Protein AF-A0A8J5W595-F1 (afdb_monomer_lite)

InterPro domains:
  IPR002782 Mut7-C RNAse domain [PF01927] (51-133)
  IPR052408 Exonuclease MUT-7-like [PTHR47765] (46-139)

Secondary structure (DSSP, 8-state):
-------------PPPHHHHHHHHHHHHHHHGGGTTHHHHHHTS-HHHHHHHHHH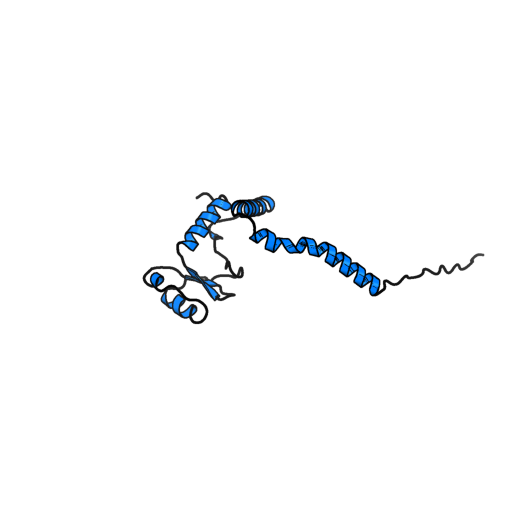HHHHHT----GGGTT-S-TTTS-PBPSSPBPHHHHHHHHTTT-PPPGGGTTS---EEEBTTT--EEESSHHHHHHHHHHHHHTT---

pLDDT: mean 81.32, std 14.79, range [40.75, 96.25]

Structure (mmCIF, N/CA/C/O backbone):
data_AF-A0A8J5W595-F1
#
_entry.id   AF-A0A8J5W595-F1
#
loop_
_atom_site.group_PDB
_atom_site.id
_atom_site.type_symbol
_atom_site.label_atom_id
_atom_site.label_alt_id
_atom_site.label_comp_id
_atom_site.label_asym_id
_atom_site.label_entity_id
_atom_site.label_seq_id
_atom_site.pdbx_PDB_ins_code
_atom_site.Cartn_x
_atom_site.Cartn_y
_atom_site.Cartn_z
_atom_site.occupancy
_atom_site.B_iso_or_equiv
_atom_site.auth_seq_id
_atom_site.auth_comp_id
_atom_site.auth_asym_id
_atom_site.auth_atom_id
_atom_site.pdbx_PDB_model_num
ATOM 1 N N . MET A 1 1 ? -45.145 -55.032 52.899 1.00 40.75 1 MET A N 1
ATOM 2 C CA . MET A 1 1 ? -44.576 -55.388 51.580 1.00 40.75 1 MET A CA 1
ATOM 3 C C . MET A 1 1 ? -45.647 -55.014 50.556 1.00 40.75 1 MET A C 1
ATOM 5 O O . MET A 1 1 ? -46.626 -55.731 50.478 1.00 40.75 1 MET A O 1
ATOM 9 N N . SER A 1 2 ? -45.742 -53.772 50.057 1.00 49.19 2 SER A N 1
ATOM 10 C CA . SER A 1 2 ? -44.852 -53.054 49.109 1.00 49.19 2 SER A CA 1
ATOM 11 C C . SER A 1 2 ? -44.561 -53.914 47.868 1.00 49.19 2 SER A C 1
ATOM 13 O O . SER A 1 2 ? -44.064 -55.016 48.052 1.00 49.19 2 SER A O 1
ATOM 15 N N . LEU A 1 3 ? -44.848 -53.534 46.617 1.00 43.88 3 LEU A N 1
ATOM 16 C CA . LEU A 1 3 ? -44.861 -52.212 45.973 1.00 43.88 3 LEU A CA 1
ATOM 17 C C . LEU A 1 3 ? -45.899 -52.169 44.828 1.00 43.88 3 LEU A C 1
ATOM 19 O O . LEU A 1 3 ? -46.056 -53.149 44.105 1.00 43.88 3 LEU A O 1
ATOM 23 N N . ALA A 1 4 ? -46.553 -51.020 44.632 1.00 49.50 4 ALA A N 1
ATOM 24 C CA . ALA A 1 4 ? -47.290 -50.698 43.410 1.00 49.50 4 ALA A CA 1
ATOM 25 C C . ALA A 1 4 ? -46.309 -50.140 42.365 1.00 49.50 4 ALA A C 1
ATOM 27 O O . ALA A 1 4 ? -45.645 -49.134 42.614 1.00 49.50 4 ALA A O 1
ATOM 28 N N . SER A 1 5 ? -46.204 -50.790 41.206 1.00 48.66 5 SER A N 1
ATOM 29 C CA . SER A 1 5 ? -45.383 -50.320 40.088 1.00 48.66 5 SER A CA 1
ATOM 30 C C . SER A 1 5 ? -46.159 -49.290 39.270 1.00 48.66 5 SER A C 1
ATOM 32 O O . SER A 1 5 ? -46.962 -49.638 38.409 1.00 48.66 5 SER A O 1
ATOM 34 N N . GLY A 1 6 ? -45.920 -48.011 39.556 1.00 49.16 6 GLY A N 1
ATOM 35 C CA . GLY A 1 6 ? -46.294 -46.914 38.671 1.00 49.16 6 GLY A CA 1
ATOM 36 C C . GLY A 1 6 ? -45.300 -46.825 37.518 1.00 49.16 6 GLY A C 1
ATOM 37 O O . GLY A 1 6 ? -44.138 -46.488 37.731 1.00 49.16 6 GLY A O 1
ATOM 38 N N . VAL A 1 7 ? -45.749 -47.124 36.301 1.00 49.56 7 VAL A N 1
ATOM 39 C CA . VAL A 1 7 ? -45.024 -46.765 35.079 1.00 49.56 7 VAL A CA 1
ATOM 40 C C . VAL A 1 7 ? -45.573 -45.415 34.640 1.00 49.56 7 VAL A C 1
ATOM 42 O O . VAL A 1 7 ? -46.649 -45.328 34.057 1.00 49.56 7 VAL A O 1
ATOM 45 N N . GLY A 1 8 ? -44.858 -44.348 34.997 1.00 43.94 8 GLY A N 1
ATOM 46 C CA . GLY A 1 8 ? -45.083 -43.030 34.423 1.00 43.94 8 GLY A CA 1
ATOM 47 C C . GLY A 1 8 ? -44.670 -43.064 32.957 1.00 43.94 8 GLY A C 1
ATOM 48 O O . GLY A 1 8 ? -43.488 -43.190 32.647 1.00 43.94 8 GLY A O 1
ATOM 49 N N . SER A 1 9 ? -45.645 -42.982 32.058 1.00 44.78 9 SER A N 1
ATOM 50 C CA . SER A 1 9 ? -45.429 -42.734 30.638 1.00 44.78 9 SER A CA 1
ATOM 51 C C . SER A 1 9 ? -44.958 -41.290 30.463 1.00 44.78 9 SER A C 1
ATOM 53 O O . SER A 1 9 ? -45.769 -40.383 30.284 1.00 44.78 9 SER A O 1
ATOM 55 N N . GLY A 1 10 ? -43.649 -41.067 30.576 1.00 45.84 10 GLY A N 1
ATOM 56 C CA . GLY A 1 10 ? -43.024 -39.861 30.051 1.00 45.84 10 GLY A CA 1
ATOM 57 C C . GLY A 1 10 ? -43.130 -39.912 28.533 1.00 45.84 10 GLY A C 1
ATOM 58 O O . GLY A 1 10 ? -42.454 -40.715 27.896 1.00 45.84 10 GLY A O 1
ATOM 59 N N . SER A 1 11 ? -44.036 -39.121 27.966 1.00 47.69 11 SER A N 1
ATOM 60 C CA . SER A 1 11 ? -44.067 -38.840 26.538 1.00 47.69 11 SER A CA 1
ATOM 61 C C . SER A 1 11 ? -42.781 -38.102 26.186 1.00 47.69 11 SER A C 1
ATOM 63 O O . SER A 1 11 ? -42.632 -36.924 26.505 1.00 47.69 11 SER A O 1
ATOM 65 N N . ASP A 1 12 ? -41.841 -38.816 25.577 1.00 53.62 12 ASP A N 1
ATOM 66 C CA . ASP A 1 12 ? -40.733 -38.210 24.852 1.00 53.62 12 ASP A CA 1
ATOM 67 C C . ASP A 1 12 ? -41.355 -37.516 23.631 1.00 53.62 12 ASP A C 1
ATOM 69 O O . ASP A 1 12 ? -41.595 -38.136 22.592 1.00 53.62 12 ASP A O 1
ATOM 73 N N . GLU A 1 13 ? -41.774 -36.259 23.803 1.00 61.78 13 GLU A N 1
ATOM 74 C CA . GLU A 1 13 ? -42.187 -35.398 22.696 1.00 61.78 13 GLU A CA 1
ATOM 75 C C . GLU A 1 13 ? -40.943 -35.128 21.848 1.00 61.78 13 GLU A C 1
ATOM 77 O O . GLU A 1 13 ? -40.195 -34.172 22.056 1.00 61.78 13 GLU A O 1
ATOM 82 N N . GLY A 1 14 ? -40.671 -36.053 20.929 1.00 65.50 14 GLY A N 1
ATOM 83 C CA . GLY A 1 14 ? -39.563 -35.951 19.999 1.00 65.50 14 GLY A CA 1
ATOM 84 C C . GLY A 1 14 ? -39.692 -34.678 19.169 1.00 65.50 14 GLY A C 1
ATOM 85 O O . GLY A 1 14 ? -40.712 -34.452 18.521 1.00 65.50 14 GLY A O 1
ATOM 86 N N . VAL A 1 15 ? -38.636 -33.865 19.178 1.00 74.56 15 VAL A N 1
ATOM 87 C CA . VAL A 1 15 ? -38.523 -32.660 18.348 1.00 74.56 15 VAL A CA 1
ATOM 88 C C . VAL A 1 15 ? -38.718 -33.054 16.885 1.00 74.56 15 VAL A C 1
ATOM 90 O O . VAL A 1 15 ? -37.964 -33.865 16.339 1.00 74.56 15 VAL A O 1
ATOM 93 N N . THR A 1 16 ? -39.731 -32.488 16.241 1.00 87.56 16 THR A N 1
ATOM 94 C CA . THR A 1 16 ? -40.044 -32.790 14.848 1.00 87.56 16 THR A CA 1
ATOM 95 C C . THR A 1 16 ? -39.130 -32.011 13.907 1.00 87.56 16 THR A C 1
ATOM 97 O O . THR A 1 16 ? -38.542 -30.984 14.252 1.00 87.56 16 THR A O 1
ATOM 100 N N . LEU A 1 17 ? -39.032 -32.471 12.659 1.00 80.75 17 LEU A N 1
ATOM 101 C CA . LEU A 1 17 ? -38.313 -31.733 11.621 1.00 80.75 17 LEU A CA 1
ATOM 102 C C . LEU A 1 17 ? -38.903 -30.323 11.415 1.00 80.75 17 LEU A C 1
ATOM 104 O O . LEU A 1 17 ? -38.166 -29.393 11.099 1.00 80.75 17 LEU A O 1
ATOM 108 N N . ALA A 1 18 ? -40.214 -30.160 11.624 1.00 85.88 18 ALA A N 1
ATOM 109 C CA . ALA A 1 18 ? -40.883 -28.866 11.540 1.00 85.88 18 ALA A CA 1
ATOM 110 C C . ALA A 1 18 ? -40.398 -27.912 12.640 1.00 85.88 18 ALA A C 1
ATOM 112 O O . ALA A 1 18 ? -40.070 -26.768 12.334 1.00 85.88 18 ALA A O 1
ATOM 113 N N . ASP A 1 19 ? -40.231 -28.410 13.867 1.00 85.31 19 ASP A N 1
ATOM 114 C CA . ASP A 1 19 ? -39.706 -27.627 14.994 1.00 85.31 19 ASP A CA 1
ATOM 115 C C . ASP A 1 19 ? -38.256 -27.187 14.745 1.00 85.31 19 ASP A C 1
ATOM 117 O O . ASP A 1 19 ? -37.857 -26.068 15.070 1.00 85.31 19 ASP A O 1
ATOM 121 N N . VAL A 1 20 ? -37.444 -28.045 14.115 1.00 80.81 20 VAL A N 1
ATOM 122 C CA . VAL A 1 20 ? -36.073 -27.684 13.717 1.00 80.81 20 VAL A CA 1
ATOM 123 C C . VAL A 1 20 ? -36.084 -26.599 12.639 1.00 80.81 20 VAL A C 1
ATOM 125 O O . VAL A 1 20 ? -35.321 -25.638 12.731 1.00 80.81 20 VAL A O 1
ATOM 128 N N . VAL A 1 21 ? -36.958 -26.711 11.635 1.00 90.25 21 VAL A N 1
ATOM 129 C CA . VAL A 1 21 ? -37.081 -25.717 10.556 1.00 90.25 21 VAL A CA 1
ATOM 130 C C . VAL A 1 21 ? -37.582 -24.374 11.086 1.00 90.25 21 VAL A C 1
ATOM 132 O O . VAL A 1 21 ? -37.081 -23.331 10.670 1.00 90.25 21 VAL A O 1
ATOM 135 N N . GLU A 1 22 ? -38.535 -24.375 12.014 1.00 91.06 22 GLU A N 1
ATOM 136 C CA . GLU A 1 22 ? -39.044 -23.152 12.634 1.00 91.06 22 GLU A CA 1
ATOM 137 C C . GLU A 1 22 ? -37.958 -22.452 13.460 1.00 91.06 22 GLU A C 1
ATOM 139 O O . GLU A 1 22 ? -37.759 -21.243 13.336 1.00 91.06 22 GLU A O 1
ATOM 144 N N . ARG A 1 23 ? -37.157 -23.221 14.207 1.00 87.75 23 ARG A N 1
ATOM 145 C CA . ARG A 1 23 ? -35.999 -22.687 14.937 1.00 87.75 23 ARG A CA 1
ATOM 146 C C . ARG A 1 23 ? -34.917 -22.143 14.007 1.00 87.75 23 ARG A C 1
ATOM 148 O O . ARG A 1 23 ? -34.328 -21.114 14.320 1.00 87.75 23 ARG A O 1
ATOM 155 N N . LEU A 1 24 ? -34.665 -22.788 12.866 1.00 83.19 24 LEU A N 1
ATOM 156 C CA . LEU A 1 24 ? -33.721 -22.282 11.864 1.00 83.19 24 LEU A CA 1
ATOM 157 C C . LEU A 1 24 ? -34.205 -20.971 11.235 1.00 83.19 24 LEU A C 1
ATOM 159 O O . LEU A 1 24 ? -33.408 -20.047 11.103 1.00 83.19 24 LEU A O 1
ATOM 163 N N . LYS A 1 25 ? -35.503 -20.850 10.928 1.00 88.62 25 LYS A N 1
ATOM 164 C CA . LYS A 1 25 ? -36.096 -19.591 10.447 1.00 88.62 25 LYS A CA 1
ATOM 165 C C . LYS A 1 25 ? -36.005 -18.481 11.488 1.00 88.62 25 LYS A C 1
ATOM 167 O O . LYS A 1 25 ? -35.640 -17.367 11.141 1.00 88.62 25 LYS A O 1
ATOM 172 N N . ALA A 1 26 ? -36.255 -18.791 12.761 1.00 89.06 26 ALA A N 1
ATOM 173 C CA . ALA A 1 26 ? -36.099 -17.825 13.846 1.00 89.06 26 ALA A CA 1
ATOM 174 C C . ALA A 1 26 ? -34.641 -17.352 13.990 1.00 89.06 26 ALA A C 1
ATOM 176 O O . ALA A 1 26 ? -34.394 -16.165 14.182 1.00 89.06 26 ALA A O 1
ATOM 177 N N . ILE A 1 27 ? -33.666 -18.258 13.849 1.00 79.69 27 ILE A N 1
ATOM 178 C CA . ILE A 1 27 ? -32.240 -17.897 13.818 1.00 79.69 27 ILE A CA 1
ATOM 179 C C . ILE A 1 27 ? -31.939 -17.010 12.603 1.00 79.69 27 ILE A C 1
ATOM 181 O O . ILE A 1 27 ? -31.263 -15.994 12.744 1.00 79.69 27 ILE A O 1
ATOM 185 N N . GLU A 1 28 ? -32.456 -17.351 11.424 1.00 80.38 28 GLU A N 1
ATOM 186 C CA . GLU A 1 28 ? -32.264 -16.562 10.207 1.00 80.38 28 GLU A CA 1
ATOM 187 C C . GLU A 1 28 ? -32.882 -15.159 10.326 1.00 80.38 28 GLU A C 1
ATOM 189 O O . GLU A 1 28 ? -32.238 -14.180 9.960 1.00 80.38 28 GLU A O 1
ATOM 194 N N . ASP A 1 29 ? -34.071 -15.029 10.916 1.00 86.56 29 ASP A N 1
ATOM 195 C CA . ASP A 1 29 ? -34.734 -13.744 11.161 1.00 86.56 29 ASP A CA 1
ATOM 196 C C . ASP A 1 29 ? -34.014 -12.891 12.224 1.00 86.56 29 ASP A C 1
ATOM 198 O O . ASP A 1 29 ? -34.055 -11.664 12.147 1.00 86.56 29 ASP A O 1
ATOM 202 N N . ILE A 1 30 ? -33.305 -13.510 13.178 1.00 80.12 30 ILE A N 1
ATOM 203 C CA . ILE A 1 30 ? -32.432 -12.813 14.145 1.00 80.12 30 ILE A CA 1
ATOM 204 C C . ILE A 1 30 ? -31.126 -12.352 13.485 1.00 80.12 30 ILE A C 1
ATOM 206 O O . ILE A 1 30 ? -30.597 -11.292 13.825 1.00 80.12 30 ILE A O 1
ATOM 210 N N . VAL A 1 31 ? -30.587 -13.135 12.548 1.00 70.06 31 VAL A N 1
ATOM 211 C CA . VAL A 1 31 ? -29.309 -12.844 11.880 1.00 70.06 31 VAL A CA 1
ATOM 212 C C . VAL A 1 31 ? -29.483 -11.878 10.703 1.00 70.06 31 VAL A C 1
ATOM 214 O O . VAL A 1 31 ? -28.597 -11.062 10.457 1.00 70.06 31 VAL A O 1
ATOM 217 N N . ARG A 1 32 ? -30.623 -11.894 10.001 1.00 70.75 32 ARG A N 1
ATOM 218 C CA . ARG A 1 32 ? -30.914 -11.038 8.833 1.00 70.75 32 ARG A CA 1
ATOM 219 C C . ARG A 1 32 ? -30.699 -9.532 9.097 1.00 70.75 32 ARG A C 1
ATOM 221 O O . ARG A 1 32 ? -30.076 -8.884 8.258 1.00 70.75 32 ARG A O 1
ATOM 228 N N . PRO A 1 33 ? -31.097 -8.948 10.246 1.00 65.44 33 PRO A N 1
ATOM 229 C CA . PRO A 1 33 ? -30.827 -7.546 10.579 1.00 65.44 33 PRO A CA 1
ATOM 230 C C . PRO A 1 33 ? -29.364 -7.251 10.932 1.00 65.44 33 PRO A C 1
ATOM 232 O O . PRO A 1 33 ? -28.989 -6.084 10.998 1.00 65.44 33 PRO A O 1
ATOM 235 N N . LEU A 1 34 ? -28.539 -8.277 11.172 1.00 61.41 34 LEU A N 1
ATOM 236 C CA . LEU A 1 34 ? -27.094 -8.154 11.397 1.00 61.41 34 LEU A CA 1
ATOM 237 C C . LEU A 1 34 ? -26.296 -8.227 10.084 1.00 61.41 34 LEU A C 1
ATOM 239 O O . LEU A 1 34 ? -25.112 -7.899 10.064 1.00 61.41 34 LEU A O 1
ATOM 243 N N . GLN A 1 35 ? -26.939 -8.589 8.968 1.00 56.72 35 GLN A N 1
ATOM 244 C CA . GLN A 1 35 ? -26.319 -8.593 7.643 1.00 56.72 35 GLN A CA 1
ATOM 245 C C . GLN A 1 35 ? -26.058 -7.217 6.987 1.00 56.72 35 GLN A C 1
ATOM 247 O O . GLN A 1 35 ? -25.199 -7.198 6.110 1.00 56.72 35 GLN A O 1
ATOM 252 N N . PRO A 1 36 ? -26.666 -6.062 7.353 1.00 54.50 36 PRO A N 1
ATOM 253 C CA . PRO A 1 36 ? -26.413 -4.803 6.649 1.00 54.50 36 PRO A CA 1
ATOM 254 C C . PRO A 1 36 ? -25.149 -4.074 7.130 1.00 54.50 36 PRO A C 1
ATOM 256 O O . PRO A 1 36 ? -24.865 -2.976 6.656 1.00 54.50 36 PRO A O 1
ATOM 259 N N . ILE A 1 37 ? -24.372 -4.656 8.051 1.00 58.03 37 ILE A N 1
ATOM 260 C CA . ILE A 1 37 ? -23.129 -4.050 8.552 1.00 58.03 37 ILE A CA 1
ATOM 261 C C . ILE A 1 37 ? -22.165 -3.664 7.408 1.00 58.03 37 ILE A C 1
ATOM 263 O O . ILE A 1 37 ? -21.641 -2.553 7.469 1.00 58.03 37 ILE A O 1
ATOM 267 N N . PRO A 1 38 ? -21.942 -4.474 6.350 1.00 58.00 38 PRO A N 1
ATOM 268 C CA . PRO A 1 38 ? -20.994 -4.122 5.289 1.00 58.00 38 PRO A CA 1
ATOM 269 C C . PRO A 1 38 ? -21.457 -2.949 4.412 1.00 58.00 38 PRO A C 1
ATOM 271 O O . PRO A 1 38 ? -20.670 -2.046 4.133 1.00 58.00 38 PRO A O 1
ATOM 274 N N . ASP A 1 39 ? -22.732 -2.916 4.018 1.00 54.19 39 ASP A N 1
ATOM 275 C CA . ASP A 1 39 ? -23.264 -1.871 3.129 1.00 54.19 39 ASP A CA 1
ATOM 276 C C . ASP A 1 39 ? -23.414 -0.532 3.854 1.00 54.19 39 ASP A C 1
ATOM 278 O O . ASP A 1 39 ? -23.065 0.521 3.317 1.00 54.19 39 ASP A O 1
ATOM 282 N N . ALA A 1 40 ? -23.841 -0.573 5.119 1.00 55.22 40 ALA A N 1
ATOM 283 C CA . ALA A 1 40 ? -23.888 0.604 5.973 1.00 55.22 40 ALA A CA 1
ATOM 284 C C . ALA A 1 40 ? -22.488 1.147 6.293 1.00 55.22 40 ALA A C 1
ATOM 286 O O . ALA A 1 40 ? -22.371 2.340 6.536 1.00 55.22 40 ALA A O 1
ATOM 287 N N . LEU A 1 41 ? -21.434 0.316 6.280 1.00 55.06 41 LEU A N 1
ATOM 288 C CA . LEU A 1 41 ? -20.045 0.753 6.464 1.00 55.06 41 LEU A CA 1
ATOM 289 C C . LEU A 1 41 ? -19.506 1.519 5.245 1.00 55.06 41 LEU A C 1
ATOM 291 O O . LEU A 1 41 ? -18.731 2.461 5.398 1.00 55.06 41 LEU A O 1
ATOM 295 N N . ASN A 1 42 ? -19.943 1.140 4.042 1.00 55.22 42 ASN A N 1
ATOM 296 C CA . ASN A 1 42 ? -19.532 1.775 2.789 1.00 55.22 42 ASN A CA 1
ATOM 297 C C . ASN A 1 42 ? -20.209 3.135 2.542 1.00 55.22 42 ASN A C 1
ATOM 299 O O . ASN A 1 42 ? -19.673 3.945 1.789 1.00 55.22 42 ASN A O 1
ATOM 303 N N . ALA A 1 43 ? -21.359 3.390 3.174 1.00 60.44 43 ALA A N 1
ATOM 304 C CA . ALA A 1 43 ? -22.128 4.632 3.040 1.00 60.44 43 ALA A CA 1
ATOM 305 C C . ALA A 1 43 ? -21.747 5.729 4.055 1.00 60.44 43 ALA A C 1
ATOM 307 O O . ALA A 1 43 ? -22.359 6.797 4.060 1.00 60.44 43 ALA A O 1
ATOM 308 N N . LEU A 1 44 ? -20.781 5.469 4.937 1.00 65.12 44 LEU A N 1
ATOM 309 C CA . LEU A 1 44 ? -20.355 6.428 5.957 1.00 65.12 44 LEU A CA 1
ATOM 310 C C . LEU A 1 44 ? -19.445 7.478 5.346 1.00 65.12 44 LEU A C 1
ATOM 312 O O . LEU A 1 44 ? -18.615 7.176 4.485 1.00 65.12 44 LEU A O 1
ATOM 316 N N . ASP A 1 45 ? -19.558 8.697 5.856 1.00 79.44 45 ASP A N 1
ATOM 317 C CA . ASP A 1 45 ? -18.551 9.714 5.621 1.00 79.44 45 ASP A CA 1
ATOM 318 C C . ASP A 1 45 ? -17.188 9.275 6.185 1.00 79.44 45 ASP A C 1
ATOM 320 O O . ASP A 1 45 ? -17.082 8.450 7.103 1.00 79.44 45 ASP A O 1
ATOM 324 N N . ASP A 1 46 ? -16.123 9.838 5.617 1.00 78.69 46 ASP A N 1
ATOM 325 C CA . ASP A 1 46 ? -14.754 9.495 5.997 1.00 78.69 46 ASP A CA 1
ATOM 326 C C . ASP A 1 46 ? -14.467 9.771 7.476 1.00 78.69 46 ASP A C 1
ATOM 328 O O . ASP A 1 46 ? -13.704 9.030 8.089 1.00 78.69 46 ASP A O 1
ATOM 332 N N . THR A 1 47 ? -15.105 10.778 8.081 1.00 81.31 47 THR A N 1
ATOM 333 C CA . THR A 1 47 ? -14.909 11.100 9.499 1.00 81.31 47 THR A CA 1
ATOM 334 C C . THR A 1 47 ? -15.465 10.002 10.399 1.00 81.31 47 THR A C 1
ATOM 336 O O . THR A 1 47 ? -14.786 9.577 11.334 1.00 81.31 47 THR A O 1
ATOM 339 N N . VAL A 1 48 ? -16.659 9.482 10.112 1.00 84.06 48 VAL A N 1
ATOM 340 C CA . VAL A 1 48 ? -17.236 8.372 10.884 1.00 84.06 48 VAL A CA 1
ATOM 341 C C . VAL A 1 48 ? -16.428 7.085 10.698 1.00 84.06 48 VAL A C 1
ATOM 343 O O . VAL A 1 48 ? -16.251 6.326 11.655 1.00 84.06 48 VAL A O 1
ATOM 346 N N . ARG A 1 49 ? -15.891 6.838 9.496 1.00 82.56 49 ARG A N 1
ATOM 347 C CA . ARG A 1 49 ? -14.993 5.702 9.232 1.00 82.56 49 ARG A CA 1
ATOM 348 C C . ARG A 1 49 ? -13.726 5.778 10.091 1.00 82.56 49 ARG A C 1
ATOM 350 O O . ARG A 1 49 ? -13.396 4.806 10.770 1.00 82.56 49 ARG A O 1
ATOM 357 N N . ASP A 1 50 ? -13.069 6.936 10.099 1.00 87.38 50 ASP A N 1
ATOM 358 C CA . ASP A 1 50 ? -11.849 7.179 10.873 1.00 87.38 50 ASP A CA 1
ATOM 359 C C . ASP A 1 50 ? -12.095 7.029 12.379 1.00 87.38 50 ASP A C 1
ATOM 361 O O . ASP A 1 50 ? -11.338 6.355 13.076 1.00 87.38 50 ASP A O 1
ATOM 365 N N . GLN A 1 51 ? -13.200 7.592 12.884 1.00 86.94 51 GLN A N 1
ATOM 366 C CA . GLN A 1 51 ? -13.587 7.469 14.291 1.00 86.94 51 GLN A CA 1
ATOM 367 C C . GLN A 1 51 ? -13.774 6.010 14.708 1.00 86.94 51 GLN A C 1
ATOM 369 O O . GLN A 1 51 ? -13.336 5.619 15.789 1.00 86.94 51 GLN A O 1
ATOM 374 N N . ARG A 1 52 ? -14.393 5.181 13.857 1.00 85.31 52 ARG A N 1
ATOM 375 C CA . ARG A 1 52 ? -14.542 3.748 14.148 1.00 85.31 52 ARG A CA 1
ATOM 376 C C . ARG A 1 52 ? -13.214 3.012 14.150 1.00 85.31 52 ARG A C 1
ATOM 378 O O . ARG A 1 52 ? -13.015 2.149 14.999 1.00 85.31 52 ARG A O 1
ATOM 385 N N . GLN A 1 53 ? -12.309 3.344 13.233 1.00 86.31 53 GLN A N 1
ATOM 386 C CA . GLN A 1 53 ? -10.966 2.775 13.246 1.00 86.31 53 GLN A CA 1
ATOM 387 C C . GLN A 1 53 ? -10.246 3.108 14.559 1.00 86.31 53 GLN A C 1
ATOM 389 O O . GLN A 1 53 ? -9.706 2.200 15.194 1.00 86.31 53 GLN A O 1
ATOM 394 N N . GLN A 1 54 ? -10.321 4.361 15.016 1.00 88.62 54 GLN A N 1
ATOM 395 C CA . GLN A 1 54 ? -9.728 4.762 16.292 1.00 88.62 54 GLN A CA 1
ATOM 396 C C . GLN A 1 54 ? -10.369 4.028 17.479 1.00 88.62 54 GLN A C 1
ATOM 398 O O . GLN A 1 54 ? -9.661 3.491 18.325 1.00 88.62 54 GLN A O 1
ATOM 403 N N . GLN A 1 55 ? -11.700 3.898 17.497 1.00 88.62 55 GLN A N 1
ATOM 404 C CA . GLN A 1 55 ? -12.408 3.134 18.531 1.00 88.62 55 GLN A CA 1
ATOM 405 C C . GLN A 1 55 ? -11.933 1.681 18.619 1.00 88.62 55 GLN A C 1
ATOM 407 O O . GLN A 1 55 ? -11.792 1.156 19.723 1.00 88.62 55 GLN A O 1
ATOM 412 N N . VAL A 1 56 ? -11.685 1.019 17.484 1.00 89.06 56 VAL A N 1
ATOM 413 C CA . VAL A 1 56 ? -11.142 -0.349 17.461 1.00 89.06 56 VAL A CA 1
ATOM 414 C C . VAL A 1 56 ? -9.734 -0.373 18.058 1.00 89.06 56 VAL A C 1
ATOM 416 O O . VAL A 1 56 ? -9.459 -1.207 18.919 1.00 89.06 56 VAL A O 1
ATOM 419 N N . ILE A 1 57 ? -8.858 0.548 17.650 1.00 88.56 57 ILE A N 1
ATOM 420 C CA . ILE A 1 57 ? -7.490 0.643 18.181 1.00 88.56 57 ILE A CA 1
ATOM 421 C C . ILE A 1 57 ? -7.516 0.817 19.705 1.00 88.56 57 ILE A C 1
ATOM 423 O O . ILE A 1 57 ? -6.864 0.046 20.410 1.00 88.56 57 ILE A O 1
ATOM 427 N N . ASP A 1 58 ? -8.323 1.751 20.208 1.00 88.38 58 ASP A N 1
ATOM 428 C CA . ASP A 1 58 ? -8.412 2.073 21.635 1.00 88.38 58 ASP A CA 1
ATOM 429 C C . ASP A 1 58 ? -9.018 0.922 22.449 1.00 88.38 58 ASP A C 1
ATOM 431 O O . ASP A 1 58 ? -8.484 0.531 23.488 1.00 88.38 58 ASP A O 1
ATOM 435 N N . THR A 1 59 ? -10.117 0.336 21.961 1.00 92.31 59 THR A N 1
ATOM 436 C CA . THR A 1 59 ? -10.847 -0.734 22.663 1.00 92.31 59 THR A CA 1
ATOM 437 C C . THR A 1 59 ? -9.982 -1.976 22.841 1.00 92.31 59 THR A C 1
ATOM 439 O O . THR A 1 59 ? -9.985 -2.591 23.908 1.00 92.31 59 THR A O 1
ATOM 442 N N . PHE A 1 60 ? -9.232 -2.349 21.802 1.00 92.12 60 PHE A N 1
ATOM 443 C CA . PHE A 1 60 ? -8.381 -3.538 21.813 1.00 92.12 60 PHE A CA 1
ATOM 444 C C . PHE A 1 60 ? -6.925 -3.239 22.190 1.00 92.12 60 PHE A C 1
ATOM 446 O O . PHE A 1 60 ? -6.113 -4.163 22.221 1.00 92.12 60 PHE A O 1
ATOM 453 N N . GLN A 1 61 ? -6.597 -1.977 22.492 1.00 88.94 61 GLN A N 1
ATOM 454 C CA . GLN A 1 61 ? -5.247 -1.516 22.836 1.00 88.94 61 GLN A CA 1
ATOM 4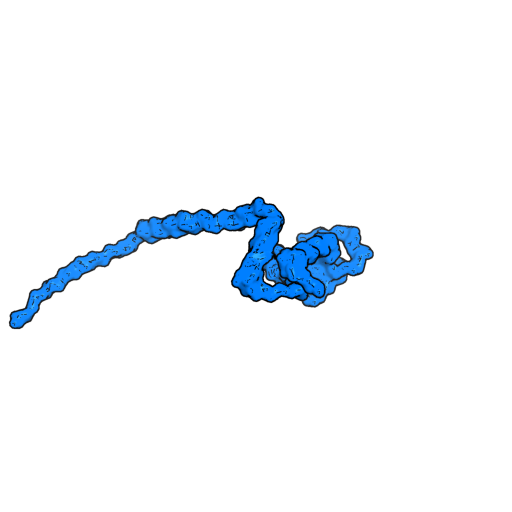55 C C . GLN A 1 61 ? -4.207 -1.967 21.796 1.00 88.94 61 GLN A C 1
ATOM 457 O O . GLN A 1 61 ? -3.125 -2.463 22.132 1.00 88.94 61 GLN A O 1
ATOM 462 N N . LEU A 1 62 ? -4.562 -1.845 20.513 1.00 88.31 62 LEU A N 1
ATOM 463 C CA . LEU A 1 62 ? -3.706 -2.283 19.415 1.00 88.31 62 LEU A CA 1
ATOM 464 C C . LEU A 1 62 ? -2.472 -1.386 19.331 1.00 88.31 62 LEU A C 1
ATOM 466 O O . LEU A 1 62 ? -2.572 -0.163 19.273 1.00 88.31 62 LEU A O 1
ATOM 470 N N . LYS A 1 63 ? -1.294 -2.006 19.280 1.00 87.31 63 LYS A N 1
ATOM 471 C CA . LYS A 1 63 ? -0.040 -1.296 19.026 1.00 87.31 63 LYS A CA 1
ATOM 472 C C . LYS A 1 63 ? 0.150 -1.163 17.527 1.00 87.31 63 LYS A C 1
ATOM 474 O O . LYS A 1 63 ? 0.531 -2.128 16.868 1.00 87.31 63 LYS A O 1
ATOM 479 N N . ILE A 1 64 ? -0.144 0.022 17.017 1.00 85.88 64 ILE A N 1
ATOM 480 C CA . ILE A 1 64 ? 0.077 0.369 15.620 1.00 85.88 64 ILE A CA 1
ATOM 481 C C . ILE A 1 64 ? 1.431 1.063 15.505 1.00 85.88 64 ILE A C 1
ATOM 483 O O . ILE A 1 64 ? 1.756 1.935 16.307 1.00 85.88 64 ILE A O 1
ATOM 487 N N . SER A 1 65 ? 2.215 0.660 14.515 1.00 84.56 65 SER A N 1
ATOM 488 C CA . SER A 1 65 ? 3.515 1.244 14.213 1.00 84.56 65 SER A CA 1
ATOM 489 C C . SER A 1 65 ? 3.643 1.490 12.713 1.00 84.56 65 SER A C 1
ATOM 491 O O . SER A 1 65 ? 2.988 0.823 11.906 1.00 84.56 65 SER A O 1
ATOM 493 N N . GLU A 1 66 ? 4.457 2.473 12.336 1.00 81.81 66 GLU A N 1
ATOM 494 C CA . GLU A 1 66 ? 4.623 2.874 10.936 1.00 81.81 66 GLU A CA 1
ATOM 495 C C . GLU A 1 66 ? 5.185 1.738 10.068 1.00 81.81 66 GLU A C 1
ATOM 497 O O . GLU A 1 66 ? 4.763 1.570 8.932 1.00 81.81 66 GLU A O 1
ATOM 502 N N . ASP A 1 67 ? 6.038 0.866 10.612 1.00 80.62 67 ASP A N 1
ATOM 503 C CA . ASP A 1 67 ? 6.580 -0.296 9.891 1.00 80.62 67 ASP A CA 1
ATOM 504 C C . ASP A 1 67 ? 5.514 -1.343 9.517 1.00 80.62 67 ASP A C 1
ATOM 506 O O . ASP A 1 67 ? 5.727 -2.168 8.627 1.00 80.62 67 ASP A O 1
ATOM 510 N N . GLN A 1 68 ? 4.342 -1.307 10.161 1.00 80.25 68 GLN A N 1
ATOM 511 C CA . GLN A 1 68 ? 3.207 -2.156 9.795 1.00 80.25 68 GLN A CA 1
ATOM 512 C C . GLN A 1 68 ? 2.338 -1.544 8.692 1.00 80.25 68 GLN A C 1
ATOM 514 O O . GLN A 1 68 ? 1.476 -2.238 8.131 1.00 80.25 68 GLN A O 1
ATOM 519 N N . LEU A 1 69 ? 2.556 -0.274 8.352 1.00 81.56 69 LEU A N 1
ATOM 520 C CA . LEU A 1 69 ? 1.823 0.420 7.308 1.00 81.56 69 LEU A CA 1
ATOM 521 C C . LEU A 1 69 ? 2.086 -0.230 5.954 1.00 81.56 69 LEU A C 1
ATOM 523 O O . LEU A 1 69 ? 3.220 -0.491 5.569 1.00 81.56 69 LEU A O 1
ATOM 527 N N . MET A 1 70 ? 1.004 -0.527 5.231 1.00 79.00 70 MET A N 1
ATOM 528 C CA . MET A 1 70 ? 1.071 -1.171 3.914 1.00 79.00 70 MET A CA 1
ATOM 529 C C . MET A 1 70 ? 1.891 -2.476 3.911 1.00 79.00 70 MET A C 1
ATOM 531 O O . MET A 1 70 ? 2.375 -2.909 2.872 1.00 79.00 70 MET A O 1
ATOM 535 N N . SER A 1 71 ? 1.982 -3.158 5.059 1.00 87.50 71 SER A N 1
ATOM 536 C CA . SER A 1 71 ? 2.631 -4.471 5.191 1.00 87.50 71 SER A CA 1
ATOM 537 C C . SER A 1 71 ? 1.805 -5.617 4.590 1.00 87.50 71 SER A C 1
ATOM 539 O O . SER A 1 71 ? 2.305 -6.729 4.388 1.00 87.50 71 SER A O 1
ATOM 541 N N . ARG A 1 72 ? 0.523 -5.360 4.299 1.00 92.19 72 ARG A N 1
ATOM 542 C CA . ARG A 1 72 ? -0.444 -6.319 3.754 1.00 92.19 72 ARG A CA 1
ATOM 543 C C . ARG A 1 72 ? -1.146 -5.758 2.526 1.00 92.19 72 ARG A C 1
ATOM 545 O O . ARG A 1 72 ? -1.378 -4.558 2.401 1.00 92.19 72 ARG A O 1
ATOM 552 N N . CYS A 1 73 ? -1.536 -6.651 1.626 1.00 93.44 73 CYS A N 1
ATOM 553 C CA . CYS A 1 73 ? -2.269 -6.291 0.422 1.00 93.44 73 CYS A CA 1
ATOM 554 C C . CYS A 1 73 ? -3.671 -5.764 0.756 1.00 93.44 73 CYS A C 1
ATOM 556 O O . CYS A 1 73 ? -4.490 -6.491 1.306 1.00 93.44 73 CYS A O 1
ATOM 558 N N . THR A 1 74 ? -4.002 -4.546 0.330 1.00 90.62 74 THR A N 1
ATOM 559 C CA . THR A 1 74 ? -5.335 -3.955 0.558 1.00 90.62 74 THR A CA 1
ATOM 560 C C . THR A 1 74 ? -6.470 -4.678 -0.176 1.00 90.62 74 THR A C 1
ATOM 562 O O . THR A 1 74 ? -7.629 -4.516 0.186 1.00 90.62 74 THR A O 1
ATOM 565 N N . LYS A 1 75 ? -6.156 -5.499 -1.189 1.00 92.12 75 LYS A N 1
ATOM 566 C CA . LYS A 1 75 ? -7.142 -6.275 -1.960 1.00 92.12 75 LYS A CA 1
ATOM 567 C C . LYS A 1 75 ? -7.521 -7.609 -1.313 1.00 92.12 75 LYS A C 1
ATOM 569 O O . LYS A 1 75 ? -8.662 -8.032 -1.437 1.00 92.12 75 LYS A O 1
ATOM 574 N N . CYS A 1 76 ? -6.570 -8.305 -0.688 1.00 95.75 76 CYS A N 1
ATOM 575 C CA . CYS A 1 76 ? -6.788 -9.671 -0.178 1.00 95.75 76 CYS A CA 1
ATOM 576 C C . CYS A 1 76 ? -6.227 -9.926 1.226 1.00 95.75 76 CYS A C 1
ATOM 578 O O . CYS A 1 76 ? -6.276 -11.049 1.715 1.00 95.75 76 CYS A O 1
ATOM 580 N N . ASN A 1 77 ? -5.650 -8.905 1.859 1.00 93.94 77 ASN A N 1
ATOM 581 C CA . ASN A 1 77 ? -4.892 -8.993 3.104 1.00 93.94 77 ASN A CA 1
ATOM 582 C C . ASN A 1 77 ? -3.686 -9.953 3.050 1.00 93.94 77 ASN A C 1
ATOM 584 O O . ASN A 1 77 ? -3.180 -10.364 4.089 1.00 93.94 77 ASN A O 1
ATOM 588 N N . GLY A 1 78 ? -3.212 -10.328 1.860 1.00 96.00 78 GLY A N 1
ATOM 589 C CA . GLY A 1 78 ? -2.058 -11.206 1.659 1.00 96.00 78 GLY A CA 1
ATOM 590 C C . GLY A 1 78 ? -0.708 -10.549 1.945 1.00 96.00 78 GLY A C 1
ATOM 591 O O . GLY A 1 78 ? -0.640 -9.358 2.264 1.00 96.00 78 GLY A O 1
ATOM 592 N N . ARG A 1 79 ? 0.378 -11.320 1.827 1.00 95.88 79 ARG A N 1
ATOM 593 C CA . ARG A 1 79 ? 1.750 -10.804 2.000 1.00 95.88 79 ARG A CA 1
ATOM 594 C C . ARG A 1 79 ? 2.324 -10.238 0.709 1.00 95.88 79 ARG A C 1
ATOM 596 O O . ARG A 1 79 ? 1.867 -10.562 -0.387 1.00 95.88 79 ARG A O 1
ATOM 603 N N . PHE A 1 80 ? 3.323 -9.377 0.857 1.00 95.38 80 PHE A N 1
ATOM 604 C CA . PHE A 1 80 ? 4.139 -8.892 -0.246 1.00 95.38 80 PHE A CA 1
ATOM 605 C C . PHE A 1 80 ? 5.415 -9.721 -0.395 1.00 95.38 80 PHE A C 1
ATOM 607 O O . PHE A 1 80 ? 5.855 -10.403 0.534 1.00 95.38 80 PHE A O 1
ATOM 614 N N . ILE A 1 81 ? 6.002 -9.662 -1.588 1.00 95.38 81 ILE A N 1
ATOM 615 C CA . ILE A 1 81 ? 7.395 -10.059 -1.820 1.00 95.38 81 ILE A CA 1
ATOM 616 C C . ILE A 1 81 ? 8.328 -9.358 -0.820 1.00 95.38 81 ILE A C 1
ATOM 618 O O . ILE A 1 81 ? 8.048 -8.247 -0.391 1.00 95.38 81 ILE A O 1
ATOM 622 N N . GLN A 1 82 ? 9.437 -10.000 -0.446 1.00 91.06 82 GLN A N 1
ATOM 623 C CA . GLN A 1 82 ? 10.358 -9.455 0.567 1.00 91.06 82 GLN A CA 1
ATOM 624 C C . GLN A 1 82 ? 11.259 -8.333 0.041 1.00 91.06 82 GLN A C 1
ATOM 626 O O . GLN A 1 82 ? 11.780 -7.547 0.824 1.00 91.06 82 GLN A O 1
ATOM 631 N N . LYS A 1 83 ? 11.469 -8.286 -1.277 1.00 92.81 83 LYS A N 1
ATOM 632 C CA . LYS A 1 83 ? 12.293 -7.286 -1.949 1.00 92.81 83 LYS A CA 1
ATOM 633 C C . LYS A 1 83 ? 11.447 -6.597 -3.019 1.00 92.81 83 LYS A C 1
ATOM 635 O O . LYS A 1 83 ? 10.777 -7.322 -3.760 1.00 92.81 83 LYS A O 1
ATOM 640 N N . PRO A 1 84 ? 11.494 -5.262 -3.128 1.00 93.25 84 PRO A N 1
ATOM 641 C CA . PRO A 1 84 ? 10.800 -4.559 -4.192 1.00 93.25 84 PRO A CA 1
ATOM 642 C C . PRO A 1 84 ? 11.348 -4.961 -5.565 1.00 93.25 84 PRO A C 1
ATOM 644 O O . PRO A 1 84 ? 12.532 -5.274 -5.723 1.00 93.25 84 PRO A O 1
ATOM 647 N N . LEU A 1 85 ? 10.462 -4.951 -6.555 1.00 94.25 85 LEU A N 1
ATOM 648 C CA . LEU A 1 85 ? 10.795 -5.138 -7.959 1.00 94.25 85 LEU A CA 1
ATOM 649 C C . LEU A 1 85 ? 11.300 -3.821 -8.546 1.00 94.25 85 LEU A C 1
ATOM 651 O O . LEU A 1 85 ? 10.820 -2.737 -8.202 1.00 94.25 85 LEU A O 1
ATOM 655 N N . THR A 1 86 ? 12.218 -3.947 -9.494 1.00 92.69 86 THR A N 1
ATOM 656 C CA . THR A 1 86 ? 12.553 -2.886 -10.444 1.00 92.69 86 THR A CA 1
ATOM 657 C C . THR A 1 86 ? 11.395 -2.638 -11.415 1.00 92.69 86 THR A C 1
ATOM 659 O O . THR A 1 86 ? 10.475 -3.450 -11.535 1.00 92.69 86 THR A O 1
ATOM 662 N N . VAL A 1 87 ? 11.453 -1.525 -12.152 1.00 91.38 87 VAL A N 1
ATOM 663 C CA . VAL A 1 87 ? 10.468 -1.194 -13.197 1.00 91.38 87 VAL A CA 1
ATOM 664 C C . VAL A 1 87 ? 10.319 -2.335 -14.213 1.00 91.38 87 VAL A C 1
ATOM 666 O O . VAL A 1 87 ? 9.196 -2.733 -14.512 1.00 91.38 87 VAL A O 1
ATOM 669 N N . ASP A 1 88 ? 11.425 -2.897 -14.707 1.00 91.38 88 ASP A N 1
ATOM 670 C CA . ASP A 1 88 ? 11.396 -3.953 -15.728 1.00 91.38 88 ASP A CA 1
ATOM 671 C C . ASP A 1 88 ? 10.760 -5.247 -15.197 1.00 91.38 88 ASP A C 1
ATOM 673 O O . ASP A 1 88 ? 9.902 -5.847 -15.849 1.00 91.38 88 ASP A O 1
ATOM 677 N N . GLU A 1 89 ? 11.114 -5.648 -13.974 1.00 94.56 89 GLU A N 1
ATOM 678 C CA . GLU A 1 89 ? 10.512 -6.804 -13.301 1.00 94.56 89 GLU A CA 1
ATOM 679 C C . GLU A 1 89 ? 9.016 -6.591 -13.028 1.00 94.56 89 GLU A C 1
ATOM 681 O O . GLU A 1 89 ? 8.219 -7.524 -13.154 1.00 94.56 89 GLU A O 1
ATOM 686 N N . ALA A 1 90 ? 8.615 -5.367 -12.675 1.00 94.06 90 ALA A N 1
ATOM 687 C CA . ALA A 1 90 ? 7.217 -5.016 -12.464 1.00 94.06 90 ALA A CA 1
ATOM 688 C C . ALA A 1 90 ? 6.417 -5.060 -13.771 1.00 94.06 90 ALA A C 1
ATOM 690 O O . ALA A 1 90 ? 5.313 -5.607 -13.787 1.00 94.06 90 ALA A O 1
ATOM 691 N N . ILE A 1 91 ? 6.974 -4.542 -14.873 1.00 92.31 91 ILE A N 1
ATOM 692 C CA . ILE A 1 91 ? 6.367 -4.632 -16.208 1.00 92.31 91 ILE A CA 1
ATOM 693 C C . ILE A 1 91 ? 6.136 -6.098 -16.566 1.00 92.31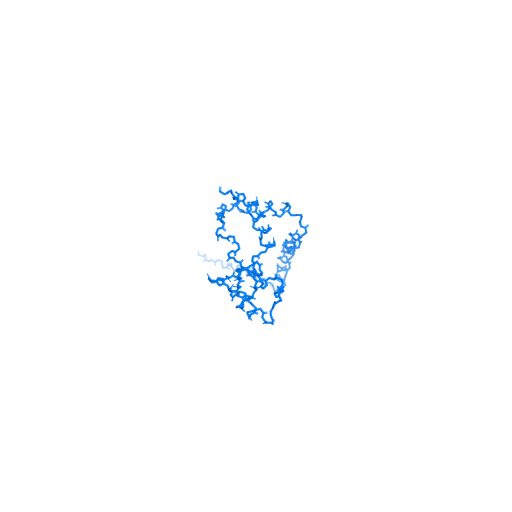 91 ILE A C 1
ATOM 695 O O . ILE A 1 91 ? 5.014 -6.454 -16.929 1.00 92.31 91 ILE A O 1
ATOM 699 N N . GLU A 1 92 ? 7.145 -6.955 -16.401 1.00 94.31 92 GLU A N 1
ATOM 700 C CA . GLU A 1 92 ? 7.016 -8.388 -16.674 1.00 94.31 92 GLU A CA 1
ATOM 701 C C . GLU A 1 92 ? 5.927 -9.034 -15.811 1.00 94.31 92 GLU A C 1
ATOM 703 O O . GLU A 1 92 ? 5.023 -9.689 -16.329 1.00 94.31 92 GLU A O 1
ATOM 708 N N . ALA A 1 93 ? 5.959 -8.786 -14.500 1.00 93.25 93 ALA A N 1
ATOM 709 C CA . ALA A 1 93 ? 4.995 -9.339 -13.554 1.00 93.25 93 ALA A CA 1
ATOM 710 C C . ALA A 1 93 ? 3.558 -8.828 -13.762 1.00 93.25 93 ALA A C 1
ATOM 712 O O . ALA A 1 93 ? 2.614 -9.476 -13.311 1.00 93.25 93 ALA A O 1
ATOM 713 N N . SER A 1 94 ? 3.382 -7.679 -14.422 1.00 93.19 94 SER A N 1
ATOM 714 C CA . SER A 1 94 ? 2.070 -7.078 -14.690 1.00 93.19 94 SER A CA 1
ATOM 715 C C . SER A 1 94 ? 1.359 -7.659 -15.914 1.00 93.19 94 SER A C 1
ATOM 717 O O . SER A 1 94 ? 0.134 -7.535 -16.028 1.00 93.19 94 SER A O 1
ATOM 719 N N . LYS A 1 95 ? 2.098 -8.311 -16.825 1.00 92.19 95 LYS A N 1
ATOM 720 C CA . LYS A 1 95 ? 1.568 -8.805 -18.103 1.00 92.19 95 LYS A CA 1
ATOM 721 C C . LYS A 1 95 ? 0.356 -9.710 -17.888 1.00 92.19 95 LYS A C 1
ATOM 723 O O . LYS A 1 95 ? 0.449 -10.758 -17.262 1.00 92.19 95 LYS A O 1
ATOM 728 N N . GLY A 1 96 ? -0.786 -9.301 -18.439 1.00 88.56 96 GLY A N 1
ATOM 729 C CA . GLY A 1 96 ? -2.044 -10.051 -18.355 1.00 88.56 96 GLY A CA 1
ATOM 730 C C . GLY A 1 96 ? -2.842 -9.864 -17.058 1.00 88.56 96 GLY A C 1
ATOM 731 O O . GLY A 1 96 ? -3.936 -10.412 -16.961 1.00 88.56 96 GLY A O 1
ATOM 732 N N . PHE A 1 97 ? -2.354 -9.072 -16.095 1.00 88.19 97 PHE A N 1
ATOM 733 C CA . PHE A 1 97 ? -3.010 -8.872 -14.794 1.00 88.19 97 PHE A CA 1
ATOM 734 C C . PHE A 1 97 ? -3.340 -7.409 -14.490 1.00 88.19 97 PHE A C 1
ATOM 736 O O . PHE A 1 97 ? -4.377 -7.124 -13.891 1.00 88.19 97 PHE A O 1
ATOM 743 N N . GLN A 1 98 ? -2.464 -6.477 -14.871 1.00 92.25 98 GLN A N 1
ATOM 744 C CA . GLN A 1 98 ? -2.585 -5.063 -14.521 1.00 92.25 98 GLN A CA 1
ATOM 745 C C . GLN A 1 98 ? -1.839 -4.193 -15.534 1.00 92.25 98 GLN A C 1
ATOM 747 O O . GLN A 1 98 ? -0.798 -4.582 -16.049 1.00 92.25 98 GLN A O 1
ATOM 752 N N . ILE A 1 99 ? -2.352 -2.993 -15.803 1.00 91.50 99 ILE A N 1
ATOM 753 C CA . ILE A 1 99 ? -1.658 -2.005 -16.635 1.00 91.50 99 ILE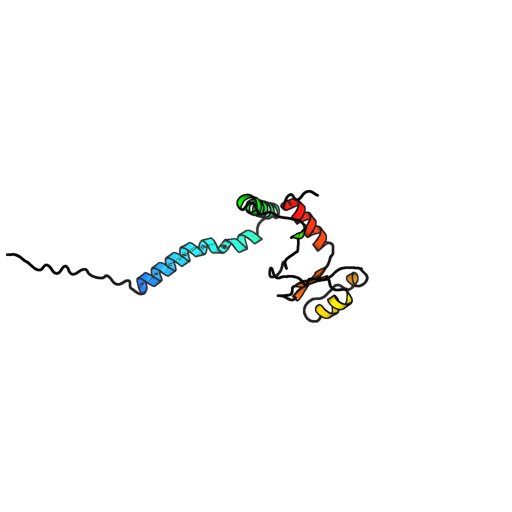 A CA 1
ATOM 754 C C . ILE A 1 99 ? -0.863 -1.079 -15.716 1.00 91.50 99 ILE A C 1
ATOM 756 O O . ILE A 1 99 ? -1.443 -0.422 -14.849 1.00 91.50 99 ILE A O 1
ATOM 760 N N . ILE A 1 100 ? 0.452 -1.008 -15.921 1.00 91.06 100 ILE A N 1
ATOM 761 C CA . ILE A 1 100 ? 1.306 0.002 -15.288 1.00 91.06 100 ILE A CA 1
ATOM 762 C C . ILE A 1 100 ? 1.344 1.234 -16.208 1.00 91.06 100 ILE A C 1
ATOM 764 O O . ILE A 1 100 ? 1.742 1.103 -17.369 1.00 91.06 100 ILE A O 1
ATOM 768 N N . PRO A 1 101 ? 0.932 2.429 -15.739 1.00 90.06 101 PRO A N 1
ATOM 769 C CA . PRO A 1 101 ? 1.025 3.651 -16.531 1.00 90.06 101 PRO A CA 1
ATOM 770 C C . PRO A 1 101 ? 2.462 3.931 -16.990 1.00 90.06 101 PRO A C 1
ATOM 772 O O . PRO A 1 101 ? 3.385 3.972 -16.179 1.00 90.06 101 PRO A O 1
ATOM 775 N N . SER A 1 102 ? 2.649 4.201 -18.283 1.00 89.50 102 SER A N 1
ATOM 776 C CA . SER A 1 102 ? 3.981 4.394 -18.876 1.00 89.50 102 SER A CA 1
ATOM 777 C C . SER A 1 102 ? 4.747 5.596 -18.318 1.00 89.50 102 SER A C 1
ATOM 779 O O . SER A 1 102 ? 5.976 5.604 -18.316 1.00 89.50 102 SER A O 1
ATOM 781 N N . CYS A 1 103 ? 4.044 6.593 -17.770 1.00 87.12 103 CYS A N 1
ATOM 782 C CA . CYS A 1 103 ? 4.652 7.746 -17.101 1.00 87.12 103 CYS A CA 1
ATOM 783 C C . CYS A 1 103 ? 5.443 7.388 -15.826 1.00 87.12 103 CYS A C 1
ATOM 785 O O . CYS A 1 103 ? 6.133 8.249 -15.271 1.00 87.12 103 CYS A O 1
ATOM 787 N N . LEU A 1 104 ? 5.344 6.139 -15.360 1.00 87.00 104 LEU A N 1
ATOM 788 C CA . LEU A 1 104 ? 6.086 5.614 -14.217 1.00 87.00 104 LEU A CA 1
ATOM 789 C C . LEU A 1 104 ? 7.417 4.966 -14.615 1.00 87.00 104 LEU A C 1
ATOM 791 O O . LEU A 1 104 ? 8.282 4.836 -13.759 1.00 87.00 104 LEU A O 1
ATOM 795 N N . PHE A 1 105 ? 7.618 4.603 -15.888 1.00 84.44 105 PHE A N 1
ATOM 796 C CA . PHE A 1 105 ? 8.783 3.809 -16.307 1.00 84.44 105 PHE A CA 1
ATOM 797 C C . PHE A 1 105 ? 10.118 4.549 -16.176 1.00 84.44 105 PHE A C 1
ATOM 799 O O . PHE A 1 105 ? 11.151 3.931 -15.965 1.00 84.44 105 PHE A O 1
ATOM 806 N N . ASN A 1 106 ? 10.094 5.881 -16.248 1.00 78.81 106 ASN A N 1
ATOM 807 C CA . ASN A 1 106 ? 11.291 6.720 -16.134 1.00 78.81 106 ASN A CA 1
ATOM 808 C C . ASN A 1 106 ? 11.514 7.252 -14.711 1.00 78.81 106 ASN A C 1
ATOM 810 O O . ASN A 1 106 ? 12.237 8.229 -14.517 1.00 78.81 106 ASN A O 1
ATOM 814 N N . ARG A 1 107 ? 10.839 6.673 -13.716 1.00 78.50 107 ARG A N 1
ATOM 815 C CA . ARG A 1 107 ? 10.975 7.054 -12.311 1.00 78.50 107 ARG A CA 1
ATOM 816 C C . ARG A 1 107 ? 11.705 5.934 -11.577 1.00 78.50 107 ARG A C 1
ATOM 818 O O . ARG A 1 107 ? 11.425 4.764 -11.813 1.00 78.50 107 ARG A O 1
ATOM 825 N N . ASN A 1 108 ? 12.617 6.289 -10.676 1.00 81.25 108 ASN A N 1
ATOM 826 C CA . ASN A 1 108 ? 13.294 5.326 -9.809 1.00 81.25 108 ASN A CA 1
ATOM 827 C C . ASN A 1 108 ? 12.351 4.895 -8.672 1.00 81.25 108 ASN A C 1
ATOM 829 O O . ASN A 1 108 ? 12.525 5.318 -7.534 1.00 81.25 108 ASN A O 1
ATOM 833 N N . LEU A 1 109 ? 11.296 4.155 -9.023 1.00 87.00 109 LEU A N 1
ATOM 834 C CA . LEU A 1 109 ? 10.260 3.692 -8.102 1.00 87.00 109 LEU A CA 1
ATOM 835 C C . LEU A 1 109 ? 10.468 2.229 -7.739 1.00 87.00 109 LEU A C 1
ATOM 837 O O . LEU A 1 109 ? 10.852 1.410 -8.575 1.00 87.00 109 LEU A O 1
ATOM 841 N N . GLU A 1 110 ? 10.110 1.910 -6.505 1.00 88.75 110 GLU A N 1
ATOM 842 C CA . GLU A 1 110 ? 10.002 0.545 -6.019 1.00 88.75 110 GLU A CA 1
ATOM 843 C C . GLU A 1 110 ? 8.584 0.004 -6.235 1.00 88.75 110 GLU A C 1
ATOM 845 O O . GLU A 1 110 ? 7.584 0.696 -6.006 1.00 88.75 110 GLU A O 1
ATOM 850 N N . PHE A 1 111 ? 8.497 -1.254 -6.669 1.00 93.56 111 PHE A N 1
ATOM 851 C CA . PHE A 1 111 ? 7.231 -1.944 -6.898 1.00 93.56 111 PHE A CA 1
ATOM 852 C C . PHE A 1 111 ? 7.081 -3.131 -5.952 1.00 93.56 111 PHE A C 1
ATOM 854 O O . PHE A 1 111 ? 8.007 -3.914 -5.753 1.00 93.56 111 PHE A O 1
ATOM 861 N N . TRP A 1 112 ? 5.877 -3.326 -5.427 1.00 95.06 112 TRP A N 1
ATOM 862 C CA . TRP A 1 112 ? 5.559 -4.417 -4.512 1.00 95.06 112 TRP A CA 1
ATOM 863 C C . TRP A 1 112 ? 4.439 -5.271 -5.090 1.00 95.06 112 TRP A C 1
ATOM 865 O O . TRP A 1 112 ? 3.407 -4.760 -5.527 1.00 95.06 112 TRP A O 1
ATOM 875 N N . LYS A 1 113 ? 4.634 -6.592 -5.085 1.00 95.25 113 LYS A N 1
ATOM 876 C CA . LYS A 1 113 ? 3.647 -7.561 -5.573 1.00 95.25 113 LYS A CA 1
ATOM 877 C C . LYS A 1 113 ? 3.118 -8.412 -4.434 1.00 95.25 113 LYS A C 1
ATOM 879 O O . LYS A 1 113 ? 3.901 -8.953 -3.652 1.00 95.25 113 LYS A O 1
ATOM 884 N N . CYS A 1 114 ? 1.800 -8.567 -4.359 1.00 96.12 114 CYS A N 1
ATOM 885 C CA . CYS A 1 114 ? 1.197 -9.518 -3.435 1.00 96.12 114 CYS A CA 1
ATOM 886 C C . CYS A 1 114 ? 1.492 -10.961 -3.875 1.00 96.12 114 CYS A C 1
ATOM 888 O O . CYS A 1 114 ? 1.295 -11.305 -5.040 1.00 96.12 114 CYS A O 1
ATOM 890 N N . THR A 1 115 ? 1.920 -11.813 -2.946 1.00 96.00 115 THR A N 1
ATOM 891 C CA . THR A 1 115 ? 2.195 -13.236 -3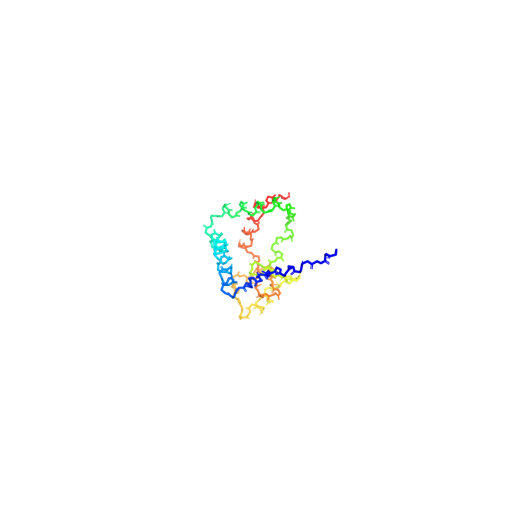.203 1.00 96.00 115 THR A CA 1
ATOM 892 C C . THR A 1 115 ? 0.935 -14.068 -3.401 1.00 96.00 115 THR A C 1
ATOM 894 O O . THR A 1 115 ? 1.016 -15.157 -3.960 1.00 96.00 115 THR A O 1
ATOM 897 N N . ASP A 1 116 ? -0.216 -13.549 -2.973 1.00 96.25 116 ASP A N 1
ATOM 898 C CA . ASP A 1 116 ? -1.453 -14.324 -2.891 1.00 96.25 116 ASP A CA 1
ATOM 899 C C . ASP A 1 116 ? -2.385 -13.992 -4.066 1.00 96.25 116 ASP A C 1
ATOM 901 O O . ASP A 1 116 ? -2.920 -14.888 -4.712 1.00 96.25 116 ASP A O 1
ATOM 905 N N . CYS A 1 117 ? -2.552 -12.701 -4.391 1.00 95.06 117 CYS A N 1
ATOM 906 C CA . CYS A 1 117 ? -3.451 -12.248 -5.463 1.00 95.06 117 CYS A CA 1
ATOM 907 C C . CYS A 1 117 ? -2.753 -11.560 -6.648 1.00 95.06 117 CYS A C 1
ATOM 909 O O . CYS A 1 117 ? -3.435 -11.071 -7.548 1.00 95.06 117 CYS A O 1
ATOM 911 N N . ASN A 1 118 ? -1.415 -11.486 -6.646 1.00 94.50 118 ASN A N 1
ATOM 912 C CA . ASN A 1 118 ? -0.584 -10.849 -7.679 1.00 94.50 118 ASN A CA 1
ATOM 913 C C . ASN A 1 118 ? -0.835 -9.349 -7.929 1.00 94.50 118 ASN A C 1
ATOM 915 O O . ASN A 1 118 ? -0.287 -8.797 -8.879 1.00 94.50 118 ASN A O 1
ATOM 919 N N . GLN A 1 119 ? -1.611 -8.667 -7.081 1.00 95.38 119 GLN A N 1
ATOM 920 C CA . GLN A 1 119 ? -1.808 -7.220 -7.183 1.00 95.38 119 GLN A CA 1
ATOM 921 C C . GLN A 1 119 ? -0.463 -6.486 -7.063 1.00 95.38 119 GLN A C 1
ATOM 923 O O . GLN A 1 119 ? 0.283 -6.730 -6.108 1.00 95.38 119 GLN A O 1
ATOM 928 N N . LEU A 1 120 ? -0.182 -5.588 -8.014 1.00 94.75 120 LEU A N 1
ATOM 929 C CA . LEU A 1 120 ? 0.993 -4.719 -8.000 1.00 94.75 120 LEU A CA 1
ATOM 930 C C . LEU A 1 120 ? 0.649 -3.346 -7.423 1.00 94.75 120 LEU A C 1
ATOM 932 O O . LEU A 1 120 ? -0.401 -2.766 -7.726 1.00 94.75 120 LEU A O 1
ATOM 936 N N . TYR A 1 121 ? 1.583 -2.840 -6.627 1.00 93.50 121 TYR A N 1
ATOM 937 C CA . TYR A 1 121 ? 1.582 -1.530 -5.992 1.00 93.50 121 TYR A CA 1
ATOM 938 C C . TYR A 1 121 ? 2.926 -0.846 -6.245 1.00 93.50 121 TYR A C 1
ATOM 940 O O . TYR A 1 121 ? 3.932 -1.512 -6.489 1.00 93.50 121 TYR A O 1
ATOM 948 N N . TRP A 1 122 ? 2.940 0.478 -6.176 1.00 92.38 122 TRP A N 1
ATOM 949 C CA . TRP A 1 122 ? 4.136 1.303 -6.308 1.00 92.38 122 TRP A CA 1
ATOM 950 C C . TRP A 1 122 ? 3.939 2.608 -5.553 1.00 92.38 122 TRP A C 1
ATOM 952 O O . TRP A 1 122 ? 2.809 3.022 -5.266 1.00 92.38 122 TRP A O 1
ATOM 962 N N . GLU A 1 123 ? 5.046 3.274 -5.268 1.00 86.81 123 GLU A N 1
ATOM 963 C CA . GLU A 1 123 ? 5.021 4.589 -4.652 1.00 86.81 123 GLU A CA 1
ATOM 964 C C . GLU A 1 123 ? 4.489 5.657 -5.629 1.00 86.81 123 GLU A C 1
ATOM 966 O O . GLU A 1 123 ? 4.887 5.758 -6.791 1.00 86.81 123 GLU A O 1
ATOM 971 N N . GLY A 1 124 ? 3.551 6.478 -5.160 1.00 86.00 124 GLY A N 1
ATOM 972 C CA . GLY A 1 124 ? 2.928 7.550 -5.936 1.00 86.00 124 GLY A CA 1
ATOM 973 C C . GLY A 1 124 ? 1.980 8.384 -5.080 1.00 86.00 124 GLY A C 1
ATOM 974 O O . GLY A 1 124 ? 1.904 8.195 -3.871 1.00 86.00 124 GLY A O 1
ATOM 975 N N . THR A 1 125 ? 1.221 9.305 -5.675 1.00 87.19 125 THR A N 1
ATOM 976 C CA . THR A 1 125 ? 0.320 10.195 -4.913 1.00 87.19 125 THR A CA 1
ATOM 977 C C . THR A 1 125 ? -0.679 9.428 -4.045 1.00 87.19 125 THR A C 1
ATOM 979 O O . THR A 1 125 ? -0.927 9.810 -2.910 1.00 87.19 125 THR A O 1
ATOM 982 N N . GLN A 1 126 ? -1.217 8.314 -4.548 1.00 85.81 126 GLN A N 1
ATOM 983 C CA . GLN A 1 126 ? -2.157 7.483 -3.788 1.00 85.81 126 GLN A CA 1
ATOM 984 C C . GLN A 1 126 ? -1.499 6.834 -2.566 1.00 85.81 126 GLN A C 1
ATOM 986 O O . GLN A 1 126 ? -2.103 6.807 -1.500 1.00 85.81 126 GLN A O 1
ATOM 991 N N . TYR A 1 127 ? -0.253 6.372 -2.708 1.00 87.81 127 TYR A N 1
ATOM 992 C CA . TYR A 1 127 ? 0.547 5.864 -1.594 1.00 87.81 127 TYR A CA 1
ATOM 993 C C . TYR A 1 127 ? 0.731 6.948 -0.527 1.00 87.81 127 TYR A C 1
ATOM 995 O O . TYR A 1 127 ? 0.343 6.750 0.619 1.00 87.81 127 TYR A O 1
ATOM 1003 N N . HIS A 1 128 ? 1.209 8.131 -0.921 1.00 87.94 128 HIS A N 1
ATOM 1004 C CA . HIS A 1 128 ? 1.447 9.238 0.007 1.00 87.94 128 HIS A CA 1
ATOM 1005 C C . HIS A 1 128 ? 0.168 9.677 0.726 1.00 87.94 128 HIS A C 1
ATOM 1007 O O . HIS A 1 128 ? 0.173 9.854 1.941 1.00 87.94 128 HIS A O 1
ATOM 1013 N N . ASN A 1 129 ? -0.948 9.791 0.002 1.00 89.75 129 ASN A N 1
ATOM 1014 C CA . ASN A 1 129 ? -2.236 10.137 0.596 1.00 89.75 129 ASN A CA 1
ATOM 1015 C C . ASN A 1 129 ? -2.694 9.085 1.615 1.00 89.75 129 ASN A C 1
ATOM 1017 O O . ASN A 1 129 ? -3.172 9.447 2.688 1.00 89.75 129 ASN A O 1
ATOM 1021 N N . ALA A 1 130 ? -2.539 7.796 1.298 1.00 87.31 130 ALA A N 1
ATOM 1022 C CA . ALA A 1 130 ? -2.893 6.710 2.206 1.00 87.31 130 ALA A CA 1
ATOM 1023 C C . ALA A 1 130 ? -2.018 6.714 3.467 1.00 87.31 130 ALA A C 1
ATOM 1025 O O . ALA A 1 130 ? -2.545 6.555 4.566 1.00 87.31 130 ALA A O 1
ATOM 1026 N N . VAL A 1 131 ? -0.711 6.955 3.317 1.00 88.00 131 VAL A N 1
ATOM 1027 C CA . VAL A 1 131 ? 0.227 7.057 4.441 1.00 88.00 131 VAL A CA 1
ATOM 1028 C C . VAL A 1 131 ? -0.149 8.213 5.361 1.00 88.00 131 VAL A C 1
ATOM 1030 O O . VAL A 1 131 ? -0.376 8.002 6.548 1.00 88.00 131 VAL A O 1
ATOM 1033 N N . GLN A 1 132 ? -0.309 9.420 4.814 1.00 88.81 132 GLN A N 1
ATOM 1034 C CA . GLN A 1 132 ? -0.660 10.607 5.600 1.00 88.81 132 GLN A CA 1
ATOM 1035 C C . GLN A 1 132 ? -2.006 10.451 6.311 1.00 88.81 132 GLN A C 1
ATOM 1037 O O . GLN A 1 132 ? -2.145 10.798 7.484 1.00 88.81 132 GLN A O 1
ATOM 1042 N N . LYS A 1 133 ? -2.996 9.868 5.625 1.00 87.75 133 LYS A N 1
ATOM 1043 C CA . LYS A 1 133 ? -4.291 9.553 6.230 1.00 87.75 133 LYS A CA 1
ATOM 1044 C C . LYS A 1 133 ? -4.136 8.573 7.390 1.00 87.75 133 LYS A C 1
ATOM 1046 O O . LYS A 1 133 ? -4.719 8.803 8.442 1.00 87.75 133 LYS A O 1
ATOM 1051 N N . PHE A 1 134 ? -3.350 7.513 7.221 1.00 86.62 134 PHE A N 1
ATOM 1052 C CA . PHE A 1 134 ? -3.132 6.519 8.267 1.00 86.62 134 PHE A CA 1
ATOM 1053 C C . PHE A 1 134 ? -2.439 7.109 9.496 1.00 86.62 134 PHE A C 1
ATOM 1055 O O . PHE A 1 134 ? -2.920 6.897 10.605 1.00 86.62 134 PHE A O 1
ATOM 1062 N N . LEU A 1 135 ? -1.362 7.876 9.306 1.00 88.62 135 LEU A N 1
ATOM 1063 C CA . LEU A 1 135 ? -0.647 8.540 10.402 1.00 88.62 135 LEU A CA 1
ATOM 1064 C C . LEU A 1 135 ? -1.582 9.471 11.184 1.00 88.62 135 LEU A C 1
ATOM 1066 O O . LEU A 1 135 ? -1.636 9.408 12.412 1.00 88.62 135 LEU A O 1
ATOM 1070 N N . SER A 1 136 ? -2.390 10.261 10.467 1.00 88.12 136 SER A N 1
ATOM 1071 C CA . SER A 1 136 ? -3.382 11.153 11.070 1.00 88.12 136 SER A CA 1
ATOM 1072 C C . SER A 1 136 ? -4.472 10.406 11.837 1.00 88.12 136 SER A C 1
ATOM 1074 O O . SER A 1 136 ? -4.834 10.845 12.925 1.00 88.12 136 SER A O 1
ATOM 1076 N N . VAL A 1 137 ? -5.026 9.325 11.278 1.00 86.31 137 VAL A N 1
ATOM 1077 C CA . VAL A 1 137 ? -6.114 8.569 11.920 1.00 86.31 137 VAL A CA 1
ATOM 1078 C C . VAL A 1 137 ? -5.598 7.819 13.133 1.00 86.31 137 VAL A C 1
ATOM 1080 O O . VAL A 1 137 ? -6.244 7.868 14.164 1.00 86.31 137 VAL A O 1
ATOM 1083 N N . CYS A 1 138 ? -4.438 7.172 13.028 1.00 84.38 138 CYS A N 1
ATOM 1084 C CA . CYS A 1 138 ? -3.857 6.363 14.098 1.00 84.38 138 CYS A CA 1
ATOM 1085 C C . CYS A 1 138 ? -3.099 7.192 15.150 1.00 84.38 138 CYS A C 1
ATOM 1087 O O . CYS A 1 138 ? -2.518 6.608 16.064 1.00 84.38 138 CYS A O 1
ATOM 1089 N N . ASN A 1 139 ? -3.081 8.526 15.017 1.00 82.00 139 ASN A N 1
ATOM 1090 C CA . ASN A 1 139 ? -2.370 9.462 15.892 1.00 82.00 139 ASN A CA 1
ATOM 1091 C C . ASN A 1 139 ? -0.902 9.056 16.139 1.00 82.00 139 ASN A C 1
ATOM 1093 O O . ASN A 1 139 ? -0.408 9.085 17.269 1.00 82.00 139 ASN A O 1
ATOM 1097 N N . ILE A 1 140 ? -0.230 8.623 15.071 1.00 78.19 140 ILE A N 1
ATOM 1098 C CA . ILE A 1 140 ? 1.188 8.266 15.091 1.00 78.19 140 ILE A CA 1
ATOM 1099 C C . ILE A 1 140 ? 1.959 9.561 14.853 1.00 78.19 140 ILE A C 1
ATOM 1101 O O . ILE A 1 140 ? 1.899 10.122 13.761 1.00 78.19 140 ILE A O 1
ATOM 1105 N N . SER A 1 141 ? 2.621 10.056 15.894 1.00 62.81 141 SER A N 1
ATOM 1106 C CA . SER A 1 141 ? 3.549 11.185 15.795 1.00 62.81 141 SER A CA 1
ATOM 1107 C C . SER A 1 141 ? 4.953 10.672 15.476 1.00 62.81 141 SER A C 1
ATOM 1109 O O . SER A 1 141 ? 5.343 9.642 16.028 1.00 62.81 141 SER A O 1
ATOM 1111 N N . ASP A 1 142 ? 5.681 11.408 14.631 1.00 53.62 142 ASP A N 1
ATOM 1112 C CA . ASP A 1 142 ? 7.112 11.202 14.344 1.00 53.62 142 ASP A CA 1
ATOM 1113 C C . ASP A 1 142 ? 7.989 11.180 15.615 1.00 53.62 142 ASP A C 1
ATOM 1115 O O . ASP A 1 142 ? 7.706 11.962 16.561 1.00 53.62 142 ASP A O 1
#

Foldseek 3Di:
DDDDDDDPPPPPPDQDPVNVVVVVVVVCVVCVVVPCVVVVLVPDDPVVVLVVVQVVCVVVVDDDDLVCPVQADPVPRAGKDPFFDFLVRLVVLCVPPHDDPPVCNPPRKTWIA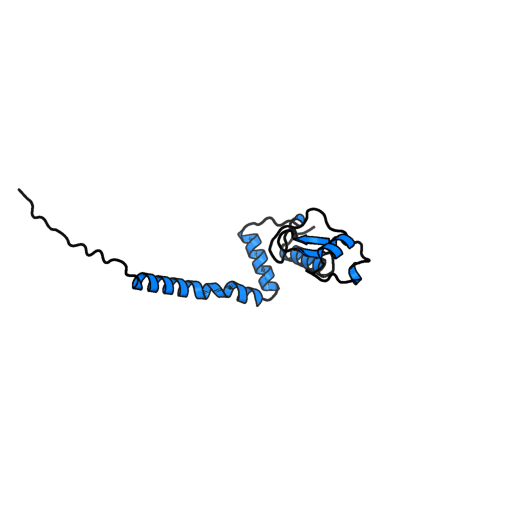GPPRRDIDIDDPVSVVSSVSCCVSNVPDD

Organism: Zizania palustris (NCBI:txid103762)

Radius of gyration: 28.17 Å; chains: 1; bounding box: 61×67×70 Å

Sequence (142 aa):
MSLASGVGSGSDEGVTLADVVERLKAIEDIVRPLQPIPDALNALDDTVRDQRQQQVIDTFQLKISEDQLMSRCTKCNGRFIQKPLTVDEAIEASKGFQIIPSCLFNRNLEFWKCTDCNQLYWEGTQYHNAVQKFLSVCNISD